Protein AF-A0A2D7WPZ6-F1 (afdb_monomer_lite)

Radius of gyration: 25.19 Å; chains: 1; bounding box: 56×56×55 Å

pLDDT: mean 73.12, std 18.98, range [41.88, 96.0]

Secondary structure (DSSP, 8-state):
-----------------S-------HHHHHHHHHHHHHHTT-S-----EEEEEEE--TTSPEEEEEEETTEEEEEEEE-TTS-EEEEE---

Foldseek 3Di:
DDDPPDPDDDDDDDDDDDDDPPPDDPVNVVVVVVVVVVVVVPDDDPWPWDKAFPDDDDQAWTWIFTDTNNHTQWIWTQHSVRDIDIDGDDD

Sequence (91 aa):
MDNYLTGRNKDSKTNLDGTISEFRSLTDMANNSAQLIQDQNKEANDVEVERETVYSEGDSPVVEVLSVDGCPQEIIIHMNDGRVLKIACNY

Structure (mmCIF, N/CA/C/O backbone):
data_AF-A0A2D7WPZ6-F1
#
_entry.id   AF-A0A2D7WPZ6-F1
#
loop_
_atom_site.group_PDB
_atom_site.id
_atom_site.type_symbol
_atom_site.label_atom_id
_atom_site.label_alt_id
_atom_site.label_comp_id
_atom_site.label_asym_id
_atom_site.label_entity_id
_atom_site.label_seq_id
_atom_site.pdbx_PDB_ins_code
_atom_site.Cartn_x
_atom_site.Cartn_y
_atom_site.Cartn_z
_atom_site.occupancy
_atom_site.B_iso_or_equiv
_atom_site.auth_seq_id
_atom_site.auth_comp_id
_atom_site.auth_asym_id
_atom_site.auth_atom_id
_atom_site.pdbx_PDB_model_num
ATOM 1 N N . MET A 1 1 ? -40.787 -16.797 39.198 1.00 57.09 1 MET A N 1
ATOM 2 C CA . MET A 1 1 ? -39.580 -16.930 38.358 1.00 57.09 1 MET A CA 1
ATOM 3 C C . MET A 1 1 ? -39.491 -18.390 37.988 1.00 57.09 1 MET A C 1
ATOM 5 O O . MET A 1 1 ? -39.113 -19.198 38.825 1.00 57.09 1 MET A O 1
ATOM 9 N N . ASP A 1 2 ? -39.970 -18.719 36.796 1.00 52.31 2 ASP A N 1
ATOM 10 C CA . ASP A 1 2 ? -40.046 -20.091 36.302 1.00 52.31 2 ASP A CA 1
ATOM 11 C C . ASP A 1 2 ? -38.686 -20.533 35.735 1.00 52.31 2 ASP A C 1
ATOM 13 O O . ASP A 1 2 ? -37.972 -19.750 35.107 1.00 52.31 2 ASP A O 1
ATOM 17 N N . ASN A 1 3 ? -38.292 -21.772 36.042 1.00 52.31 3 ASN A N 1
ATOM 18 C CA . ASN A 1 3 ? -36.961 -22.339 35.800 1.00 52.31 3 ASN A CA 1
ATOM 19 C C . ASN A 1 3 ? -36.656 -22.536 34.300 1.00 52.31 3 ASN A C 1
ATOM 21 O O . ASN A 1 3 ? -37.312 -23.332 33.637 1.00 52.31 3 ASN A O 1
ATOM 25 N N . TYR A 1 4 ? -35.581 -21.913 33.800 1.00 68.19 4 TYR A N 1
ATOM 26 C CA . TYR A 1 4 ? -35.085 -22.028 32.413 1.00 68.19 4 TYR A CA 1
ATOM 27 C C . TYR A 1 4 ? -34.115 -23.200 32.164 1.00 68.19 4 TYR A C 1
ATOM 29 O O . TYR A 1 4 ? -33.498 -23.282 31.103 1.00 68.19 4 TYR A O 1
ATOM 37 N N . LEU A 1 5 ? -33.927 -24.107 33.126 1.00 63.69 5 LEU A N 1
ATOM 38 C CA . LEU A 1 5 ? -32.835 -25.087 33.082 1.00 63.69 5 LEU A CA 1
ATOM 39 C C . LEU A 1 5 ? -33.306 -26.529 32.843 1.00 63.69 5 LEU A C 1
ATOM 41 O O . LEU A 1 5 ? -32.968 -27.438 33.597 1.00 63.69 5 LEU A O 1
ATOM 45 N N . THR A 1 6 ? -34.057 -26.766 31.769 1.00 60.44 6 THR A N 1
ATOM 46 C CA . THR A 1 6 ? -34.342 -28.131 31.289 1.00 60.44 6 THR A CA 1
ATOM 47 C C . THR A 1 6 ? -33.883 -28.278 29.845 1.00 60.44 6 THR A C 1
ATOM 49 O O . THR A 1 6 ? -34.660 -28.158 28.904 1.00 60.44 6 THR A O 1
ATOM 52 N N . GLY A 1 7 ? -32.585 -28.510 29.666 1.00 59.72 7 GLY A N 1
ATOM 53 C CA . GLY A 1 7 ? -31.982 -28.640 28.343 1.00 59.72 7 GLY A CA 1
ATOM 54 C C . GLY A 1 7 ? -30.708 -29.467 28.366 1.00 59.72 7 GLY A C 1
ATOM 55 O O . GLY A 1 7 ? -29.673 -29.019 27.885 1.00 59.72 7 GLY A O 1
ATOM 56 N N . ARG A 1 8 ? -30.745 -30.661 28.967 1.00 64.12 8 ARG A N 1
ATOM 57 C CA . ARG A 1 8 ? -29.660 -31.636 28.800 1.00 64.12 8 ARG A CA 1
ATOM 58 C C . ARG A 1 8 ? -30.182 -33.070 28.782 1.00 64.12 8 ARG A C 1
ATOM 60 O O . ARG A 1 8 ? -29.796 -33.883 29.612 1.00 64.12 8 ARG A O 1
ATOM 67 N N . ASN A 1 9 ? -31.013 -33.382 27.787 1.00 47.41 9 ASN A N 1
ATOM 68 C CA . ASN A 1 9 ? -31.153 -34.764 27.339 1.00 47.41 9 ASN A CA 1
ATOM 69 C C . ASN A 1 9 ? -30.055 -35.054 26.316 1.00 47.41 9 ASN A C 1
ATOM 71 O O . ASN A 1 9 ? -30.078 -34.630 25.165 1.00 47.41 9 ASN A O 1
ATOM 75 N N . LYS A 1 10 ? -29.041 -35.729 26.838 1.00 60.94 10 LYS A N 1
ATOM 76 C CA . LYS A 1 10 ? -28.040 -36.515 26.135 1.00 60.94 10 LYS A CA 1
ATOM 77 C C . LYS A 1 10 ? -28.761 -37.750 25.609 1.00 60.94 10 LYS A C 1
ATOM 79 O O . LYS A 1 10 ? -29.248 -38.462 26.466 1.00 60.94 10 LYS A O 1
ATOM 84 N N . ASP A 1 11 ? -28.801 -37.983 24.293 1.00 47.06 11 ASP A N 1
ATOM 85 C CA . ASP A 1 11 ? -28.846 -39.334 23.710 1.00 47.06 11 ASP A CA 1
ATOM 86 C C . ASP A 1 11 ? -28.519 -39.363 22.198 1.00 47.06 11 ASP A C 1
ATOM 88 O O . ASP A 1 11 ? -29.203 -38.794 21.355 1.00 47.06 11 ASP A O 1
ATOM 92 N N . SER A 1 12 ? -27.437 -40.095 21.914 1.00 46.94 12 SER A N 1
ATOM 93 C CA . SER A 1 12 ? -27.181 -41.001 20.780 1.00 46.94 12 SER A CA 1
ATOM 94 C C . SER A 1 12 ? -27.258 -40.552 19.306 1.00 46.94 12 SER A C 1
ATOM 96 O O . SER A 1 12 ? -28.320 -40.483 18.703 1.00 46.94 12 SER A O 1
ATOM 98 N N . LYS A 1 13 ? -26.057 -40.571 18.702 1.00 50.06 13 LYS A N 1
ATOM 99 C CA . LYS A 1 13 ? -25.698 -41.166 17.396 1.00 50.06 13 LYS A CA 1
ATOM 100 C C . LYS A 1 13 ? -26.400 -40.632 16.140 1.00 50.06 13 LYS A C 1
ATOM 102 O O . LYS A 1 13 ? -27.392 -41.188 15.682 1.00 50.06 13 LYS A O 1
ATOM 107 N N . THR A 1 14 ? -25.698 -39.747 15.442 1.00 44.34 14 THR A N 1
ATOM 108 C CA . THR A 1 14 ? -25.723 -39.672 13.977 1.00 44.34 14 THR A CA 1
ATOM 109 C C . THR A 1 14 ? -24.323 -39.986 13.447 1.00 44.34 14 THR A C 1
ATOM 111 O O . THR A 1 14 ? -23.372 -39.242 13.666 1.00 44.34 14 THR A O 1
ATOM 114 N N . ASN A 1 15 ? -24.183 -41.143 12.792 1.00 50.66 15 ASN A N 1
ATOM 115 C CA . ASN A 1 15 ? -23.109 -41.355 11.823 1.00 50.66 15 ASN A CA 1
ATOM 116 C C . ASN A 1 15 ? -23.389 -40.390 10.667 1.00 50.66 15 ASN A C 1
ATOM 118 O O . ASN A 1 15 ? -24.401 -40.555 9.988 1.00 50.66 15 ASN A O 1
ATOM 122 N N . LEU A 1 16 ? -22.529 -39.392 10.478 1.00 45.53 16 LEU A N 1
ATOM 123 C CA . LEU A 1 16 ? -22.520 -38.568 9.278 1.00 45.53 16 LEU A CA 1
ATOM 124 C C . LEU A 1 16 ? -21.147 -38.729 8.627 1.00 45.53 16 LEU A C 1
ATOM 126 O O . LEU A 1 16 ? -20.160 -38.125 9.037 1.00 45.53 16 LEU A O 1
ATOM 130 N N . ASP A 1 17 ? -21.116 -39.647 7.670 1.00 50.03 17 ASP A N 1
ATOM 131 C CA . ASP A 1 17 ? -20.123 -39.700 6.609 1.00 50.03 17 ASP A CA 1
ATOM 132 C C . ASP A 1 17 ? -20.193 -38.395 5.797 1.00 50.03 17 ASP A C 1
ATOM 134 O O . ASP A 1 17 ? -21.287 -37.886 5.536 1.00 50.03 17 ASP A O 1
ATOM 138 N N . GLY A 1 18 ? -19.033 -37.846 5.432 1.00 53.22 18 GLY A N 1
ATOM 139 C CA . GLY A 1 18 ? -18.925 -36.620 4.636 1.00 53.22 18 GLY A CA 1
ATOM 140 C C . GLY A 1 18 ? -18.125 -35.504 5.306 1.00 53.22 18 GLY A C 1
ATOM 141 O O . GLY A 1 18 ? -18.685 -34.615 5.938 1.00 53.22 18 GLY A O 1
ATOM 142 N N . THR A 1 19 ? -16.808 -35.552 5.095 1.00 55.50 19 THR A N 1
ATOM 143 C CA . THR A 1 19 ? -15.846 -34.444 5.220 1.00 55.50 19 THR A CA 1
ATOM 144 C C . THR A 1 19 ? -15.890 -33.692 6.552 1.00 55.50 19 THR A C 1
ATOM 146 O O . THR A 1 19 ? -16.526 -32.650 6.696 1.00 55.50 19 THR A O 1
ATOM 149 N N . ILE A 1 20 ? -15.120 -34.192 7.521 1.00 56.69 20 ILE A N 1
ATOM 150 C CA . ILE A 1 20 ? -14.657 -33.414 8.676 1.00 56.69 20 ILE A CA 1
ATOM 151 C C . ILE A 1 20 ? -14.001 -32.122 8.174 1.00 56.69 20 ILE A C 1
ATOM 153 O O . ILE A 1 20 ? -12.831 -32.095 7.805 1.00 56.69 20 ILE A O 1
ATOM 157 N N . SER A 1 21 ? -14.776 -31.040 8.145 1.00 59.22 21 SER A N 1
ATOM 158 C CA . SER A 1 21 ? -14.243 -29.687 8.157 1.00 59.22 21 SER A CA 1
ATOM 159 C C . SER A 1 21 ? -13.510 -29.545 9.483 1.00 59.22 21 SER A C 1
ATOM 161 O O . SER A 1 21 ? -14.131 -29.312 10.520 1.00 59.22 21 SER A O 1
ATOM 163 N N . GLU A 1 22 ? -12.201 -29.778 9.465 1.00 72.00 22 GLU A N 1
ATOM 164 C CA . GLU A 1 22 ? -11.334 -29.575 10.616 1.00 72.00 22 GLU A CA 1
ATOM 165 C C . GLU A 1 22 ? -11.533 -28.139 11.108 1.00 72.00 22 GLU A C 1
ATOM 167 O O . GLU A 1 22 ? -11.250 -27.173 10.397 1.00 72.00 22 GLU A O 1
ATOM 172 N N . PHE A 1 23 ? -12.080 -27.992 12.315 1.00 72.12 23 PHE A N 1
ATOM 173 C CA . PHE A 1 23 ? -12.166 -26.702 12.983 1.00 72.12 23 PHE A CA 1
ATOM 174 C C . PHE A 1 23 ? -10.738 -26.214 13.230 1.00 72.12 23 PHE A C 1
ATOM 176 O O . PHE A 1 23 ? -10.068 -26.669 14.154 1.00 72.12 23 PHE A O 1
ATOM 183 N N . ARG A 1 24 ? -10.254 -25.314 12.373 1.00 71.94 24 ARG A N 1
ATOM 184 C CA . ARG A 1 24 ? -8.952 -24.671 12.547 1.00 71.94 24 ARG A CA 1
ATOM 185 C C . ARG A 1 24 ? -9.067 -23.606 13.629 1.00 71.94 24 ARG A C 1
ATOM 187 O O . ARG A 1 24 ? -10.007 -22.810 13.621 1.00 71.94 24 ARG A O 1
ATOM 194 N N . SER A 1 25 ? -8.120 -23.596 14.564 1.00 70.25 25 SER A N 1
ATOM 195 C CA . SER A 1 25 ? -8.041 -22.541 15.571 1.00 70.25 25 SER A CA 1
ATOM 196 C C . SER A 1 25 ? -7.793 -21.200 14.876 1.00 70.25 25 SER A C 1
ATOM 198 O O . SER A 1 25 ? -7.031 -21.131 13.910 1.00 70.25 25 SER A O 1
ATOM 200 N N . LEU A 1 26 ? -8.395 -20.112 15.369 1.00 70.56 26 LEU A N 1
ATOM 201 C CA . LEU A 1 26 ? -8.153 -18.762 14.832 1.00 70.56 26 LEU A CA 1
ATOM 202 C C . LEU A 1 26 ? -6.656 -18.407 14.838 1.00 70.56 26 LEU A C 1
ATOM 204 O O . LEU A 1 26 ? -6.181 -17.707 13.947 1.00 70.56 26 LEU A O 1
ATOM 208 N N . THR A 1 27 ? -5.901 -18.953 15.794 1.00 69.69 27 THR A N 1
ATOM 209 C CA . THR A 1 27 ? -4.441 -18.824 15.868 1.00 69.69 27 THR A CA 1
ATOM 210 C C . THR A 1 27 ? -3.734 -19.509 14.693 1.00 69.69 27 THR A C 1
ATOM 212 O O . THR A 1 27 ? -2.805 -18.940 14.125 1.00 69.69 27 THR A O 1
ATOM 215 N N . ASP A 1 28 ? -4.198 -20.686 14.267 1.00 68.19 28 ASP A N 1
ATOM 216 C CA . ASP A 1 28 ? -3.634 -21.396 13.112 1.00 68.19 28 ASP A CA 1
ATOM 217 C C . ASP A 1 28 ? -3.949 -20.666 11.804 1.00 68.19 28 ASP A C 1
ATOM 219 O O . ASP A 1 28 ? -3.131 -20.640 10.885 1.00 68.19 28 ASP A O 1
ATOM 223 N N . MET A 1 29 ? -5.119 -20.032 11.716 1.00 64.81 29 MET A N 1
ATOM 224 C CA . MET A 1 29 ? -5.504 -19.237 10.550 1.00 64.81 29 MET A CA 1
ATOM 225 C C . MET A 1 29 ? -4.664 -17.956 10.433 1.00 64.81 29 MET A C 1
ATOM 227 O O . MET A 1 29 ? -4.220 -17.614 9.338 1.00 64.81 29 MET A O 1
ATOM 231 N N . ALA A 1 30 ? -4.367 -17.303 11.562 1.00 65.25 30 ALA A N 1
ATOM 232 C CA . ALA A 1 30 ? -3.452 -16.165 11.611 1.00 65.25 30 ALA A CA 1
ATOM 233 C C . ALA A 1 30 ? -2.026 -16.557 11.174 1.00 65.25 30 ALA A C 1
ATOM 235 O O . ALA A 1 30 ? -1.418 -15.864 10.359 1.00 65.25 30 ALA A O 1
ATOM 236 N N . ASN A 1 31 ? -1.524 -17.714 11.616 1.00 62.34 31 ASN A N 1
ATOM 237 C CA . ASN A 1 31 ? -0.196 -18.201 11.225 1.00 62.34 31 ASN A CA 1
ATOM 238 C C . ASN A 1 31 ? -0.107 -18.577 9.734 1.00 62.34 31 ASN A C 1
ATOM 240 O O . ASN A 1 31 ? 0.885 -18.259 9.083 1.00 62.34 31 ASN A O 1
ATOM 244 N N . ASN A 1 32 ? -1.154 -19.182 9.161 1.00 57.38 32 ASN A N 1
ATOM 245 C CA . ASN A 1 32 ? -1.198 -19.468 7.720 1.00 57.38 32 ASN A CA 1
ATOM 246 C C . ASN A 1 32 ? -1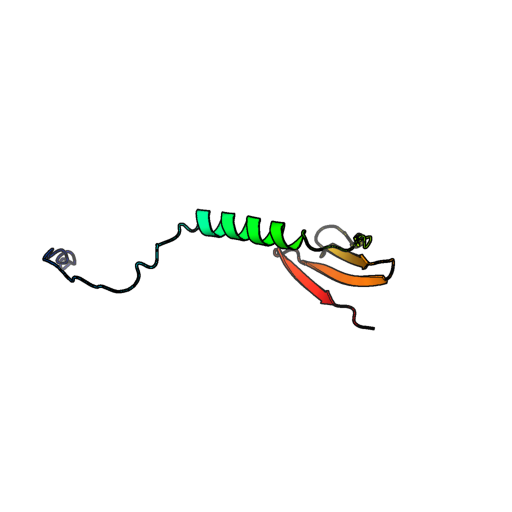.295 -18.183 6.877 1.00 57.38 32 ASN A C 1
ATOM 248 O O . ASN A 1 32 ? -0.710 -18.112 5.798 1.00 57.38 32 ASN A O 1
ATOM 252 N N . SER A 1 33 ? -1.981 -17.143 7.367 1.00 56.62 33 SER A N 1
ATOM 253 C CA . SER A 1 33 ? -1.996 -15.838 6.690 1.00 56.62 33 SER A CA 1
ATOM 254 C C . SER A 1 33 ? -0.620 -15.159 6.687 1.00 56.62 33 SER A C 1
ATOM 256 O O . SER A 1 33 ? -0.269 -14.512 5.705 1.00 56.62 33 SER A O 1
ATOM 258 N N . ALA A 1 34 ? 0.204 -15.378 7.720 1.00 55.06 34 ALA A N 1
ATOM 259 C CA . ALA A 1 34 ? 1.585 -14.897 7.744 1.00 55.06 34 ALA A CA 1
ATOM 260 C C . ALA A 1 34 ? 2.481 -15.631 6.727 1.00 55.06 34 ALA A C 1
ATOM 262 O O . ALA A 1 34 ? 3.336 -14.999 6.110 1.00 55.06 34 ALA A O 1
ATOM 263 N N . GLN A 1 35 ? 2.251 -16.929 6.488 1.00 51.06 35 GLN A N 1
ATOM 264 C CA . GLN A 1 35 ? 2.953 -17.682 5.437 1.00 51.06 35 GLN A CA 1
ATOM 265 C C . GLN A 1 35 ? 2.519 -17.276 4.021 1.00 51.06 35 GLN A C 1
ATOM 267 O O . GLN A 1 35 ? 3.371 -17.145 3.150 1.00 51.06 35 GLN A O 1
ATOM 272 N N . LEU A 1 36 ? 1.236 -16.966 3.794 1.00 46.06 36 LEU A N 1
ATOM 273 C CA . LEU A 1 36 ? 0.762 -16.450 2.499 1.00 46.06 36 LEU A CA 1
ATOM 274 C C . LEU A 1 36 ? 1.336 -15.066 2.150 1.00 46.06 36 LEU A C 1
ATOM 276 O O . LEU A 1 36 ? 1.527 -14.769 0.975 1.00 46.06 36 LEU A O 1
ATOM 280 N N . ILE A 1 37 ? 1.653 -14.234 3.149 1.00 50.31 37 ILE A N 1
ATOM 281 C CA . ILE A 1 37 ? 2.373 -12.966 2.930 1.00 50.31 37 ILE A CA 1
ATOM 282 C C . ILE A 1 37 ? 3.854 -13.227 2.598 1.00 50.31 37 ILE A C 1
ATOM 284 O O . ILE A 1 37 ? 4.466 -12.461 1.856 1.00 50.31 37 ILE A O 1
ATOM 288 N N . GLN A 1 38 ? 4.434 -14.321 3.103 1.00 46.75 38 GLN A N 1
ATOM 289 C CA . GLN A 1 38 ? 5.827 -14.691 2.836 1.00 46.75 38 GLN A CA 1
ATOM 290 C C . GLN A 1 38 ? 6.027 -15.347 1.460 1.00 46.75 38 GLN A C 1
ATOM 292 O O . GLN A 1 38 ? 7.046 -15.093 0.820 1.00 46.75 38 GLN A O 1
ATOM 297 N N . ASP A 1 39 ? 5.057 -16.122 0.967 1.00 41.88 39 ASP A N 1
ATOM 298 C CA . ASP A 1 39 ? 5.137 -16.767 -0.353 1.00 41.88 39 ASP A CA 1
ATOM 299 C C . ASP A 1 39 ? 4.815 -15.827 -1.534 1.00 41.88 39 ASP A C 1
ATOM 301 O O . ASP A 1 39 ? 5.166 -16.144 -2.668 1.00 41.88 39 ASP A O 1
ATOM 305 N N . GLN A 1 40 ? 4.259 -14.626 -1.304 1.00 45.03 40 GLN A N 1
ATOM 306 C CA . GLN A 1 40 ? 4.207 -13.576 -2.343 1.00 45.03 40 GLN A CA 1
ATOM 307 C C . GLN A 1 40 ? 5.567 -12.906 -2.607 1.00 45.03 40 GLN A C 1
ATOM 309 O O . GLN A 1 40 ? 5.690 -12.119 -3.53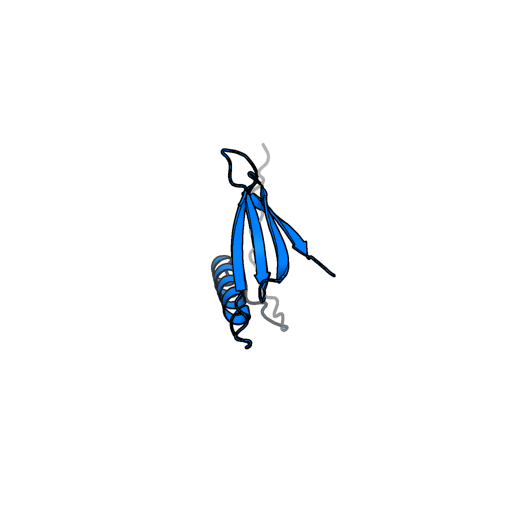8 1.00 45.03 40 GLN A O 1
ATOM 314 N N . ASN A 1 41 ? 6.601 -13.226 -1.824 1.00 47.56 41 ASN A N 1
ATOM 315 C CA . ASN A 1 41 ? 7.951 -12.679 -1.989 1.00 47.56 41 ASN A CA 1
ATOM 316 C C . ASN A 1 41 ? 8.893 -13.615 -2.767 1.00 47.56 41 ASN A C 1
ATOM 318 O O . ASN A 1 41 ? 10.114 -13.461 -2.717 1.00 47.56 41 ASN A O 1
ATOM 322 N N . LYS A 1 42 ? 8.349 -14.638 -3.440 1.00 48.62 42 LYS A N 1
ATOM 323 C CA . LYS A 1 42 ? 9.152 -15.690 -4.070 1.00 48.62 42 LYS A CA 1
ATOM 324 C C . LYS A 1 42 ? 8.759 -15.988 -5.514 1.00 48.62 42 LYS A C 1
ATOM 326 O O . LYS A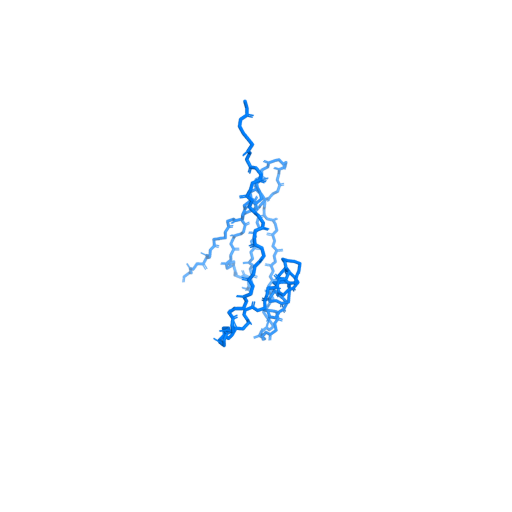 1 42 ? 8.766 -17.143 -5.917 1.00 48.62 42 LYS A O 1
ATOM 331 N N . GLU A 1 43 ? 8.515 -14.954 -6.311 1.00 44.50 43 GLU A N 1
ATOM 332 C CA . GLU A 1 43 ? 8.738 -15.031 -7.756 1.00 44.50 43 GLU A CA 1
ATOM 333 C C . GLU A 1 43 ? 9.498 -13.795 -8.236 1.00 44.50 43 GLU A C 1
ATOM 335 O O . GLU A 1 43 ? 9.268 -12.669 -7.808 1.00 44.50 43 GLU A O 1
ATOM 340 N N . ALA A 1 44 ? 10.492 -14.076 -9.067 1.00 50.56 44 ALA A N 1
ATOM 341 C CA . ALA A 1 44 ? 11.558 -13.196 -9.480 1.00 50.56 44 ALA A CA 1
ATOM 342 C C . ALA A 1 44 ? 11.070 -11.984 -10.278 1.00 50.56 44 ALA A C 1
ATOM 344 O O . ALA A 1 44 ? 10.397 -12.132 -11.292 1.00 50.56 44 ALA A O 1
ATOM 345 N N . ASN A 1 45 ? 11.552 -10.809 -9.895 1.00 45.47 45 ASN A N 1
ATOM 346 C CA . ASN A 1 45 ? 12.449 -10.022 -10.732 1.00 45.47 45 ASN A CA 1
ATOM 347 C C . ASN A 1 45 ? 13.298 -9.154 -9.795 1.00 45.47 45 ASN A C 1
ATOM 349 O O . ASN A 1 45 ? 12.820 -8.724 -8.749 1.00 45.47 45 ASN A O 1
ATOM 353 N N . ASP A 1 46 ? 14.558 -8.943 -10.159 1.00 55.78 46 ASP A N 1
ATOM 354 C CA . ASP A 1 46 ? 15.491 -8.004 -9.526 1.00 55.78 46 ASP A CA 1
ATOM 355 C C . ASP A 1 46 ? 15.046 -6.564 -9.834 1.00 55.78 46 ASP A C 1
ATOM 357 O O . ASP A 1 46 ? 15.746 -5.808 -10.498 1.00 55.78 46 ASP A O 1
ATOM 361 N N . VAL A 1 47 ? 13.797 -6.240 -9.492 1.00 61.69 47 VAL A N 1
ATOM 362 C CA . VAL A 1 47 ? 13.234 -4.908 -9.670 1.00 61.69 47 VAL A CA 1
ATOM 363 C C . VAL A 1 47 ? 13.417 -4.188 -8.357 1.00 61.69 47 VAL A C 1
ATOM 365 O O . VAL A 1 47 ? 12.940 -4.647 -7.315 1.00 61.69 47 VAL A O 1
ATOM 368 N N . GLU A 1 48 ? 14.149 -3.085 -8.403 1.00 74.50 48 GLU A N 1
ATOM 369 C CA . GLU A 1 48 ? 14.387 -2.255 -7.237 1.00 74.50 48 GLU A CA 1
ATOM 370 C C . GLU A 1 48 ? 13.053 -1.615 -6.838 1.00 74.50 48 GLU A C 1
ATOM 372 O O . GLU A 1 48 ? 12.553 -0.690 -7.482 1.00 74.50 48 GLU A O 1
ATOM 377 N N . VAL A 1 49 ? 12.419 -2.198 -5.818 1.00 82.75 49 VAL A N 1
ATOM 378 C CA . VAL A 1 49 ? 11.212 -1.647 -5.209 1.00 82.75 49 VAL A CA 1
ATOM 379 C C . VAL A 1 49 ? 11.652 -0.642 -4.157 1.00 82.75 49 VAL A C 1
ATOM 381 O O . VAL A 1 49 ? 12.092 -1.010 -3.066 1.00 82.75 49 VAL A O 1
ATOM 384 N N . GLU A 1 50 ? 11.521 0.634 -4.485 1.00 87.88 50 GLU A N 1
ATOM 385 C CA . GLU A 1 50 ? 11.829 1.739 -3.589 1.00 87.88 50 GLU A CA 1
ATOM 386 C C . GLU A 1 50 ? 10.558 2.181 -2.860 1.00 87.88 50 GLU A C 1
ATOM 388 O O . GLU A 1 50 ? 9.509 2.394 -3.469 1.00 87.88 50 GLU A O 1
ATOM 393 N N . ARG A 1 51 ? 10.642 2.331 -1.535 1.00 91.44 51 ARG A N 1
ATOM 394 C CA . ARG A 1 51 ? 9.541 2.834 -0.705 1.00 91.44 51 ARG A CA 1
ATOM 395 C C . ARG A 1 51 ? 9.981 4.107 -0.001 1.00 91.44 51 ARG A C 1
ATOM 397 O O . ARG A 1 51 ? 10.921 4.077 0.790 1.00 91.44 51 ARG A O 1
ATOM 404 N N . GLU A 1 52 ? 9.274 5.199 -0.255 1.00 92.62 52 GLU A N 1
ATOM 405 C CA . GLU A 1 52 ? 9.593 6.520 0.287 1.00 92.62 52 GLU A CA 1
ATOM 406 C C . GLU A 1 52 ? 8.389 7.112 1.027 1.00 92.62 52 GLU A C 1
ATOM 408 O O . GLU A 1 52 ? 7.288 7.192 0.484 1.00 92.62 52 GLU A O 1
ATOM 413 N N . THR A 1 53 ? 8.586 7.559 2.271 1.00 92.75 53 THR A N 1
ATOM 414 C CA . THR A 1 53 ? 7.571 8.320 3.012 1.00 92.75 53 THR A CA 1
ATOM 415 C C . THR A 1 53 ? 7.633 9.787 2.596 1.00 92.75 53 THR A C 1
ATOM 417 O O . THR A 1 53 ? 8.565 10.499 2.960 1.00 92.75 53 THR A O 1
ATOM 420 N N . VAL A 1 54 ? 6.619 10.250 1.867 1.00 94.06 54 VAL A N 1
ATOM 421 C CA . VAL A 1 54 ? 6.551 11.623 1.337 1.00 94.06 54 VAL A CA 1
ATOM 422 C C . VAL A 1 54 ? 5.826 12.592 2.269 1.00 94.06 54 VAL A C 1
ATOM 424 O O . VAL A 1 54 ? 6.017 13.803 2.170 1.00 94.06 54 VAL A O 1
ATOM 427 N N . TYR A 1 55 ? 4.997 12.084 3.186 1.00 93.06 55 TYR A N 1
ATOM 428 C CA . TYR A 1 55 ? 4.312 12.918 4.171 1.00 93.06 55 TYR A CA 1
ATOM 429 C C . TYR A 1 55 ? 4.116 12.185 5.496 1.00 93.06 55 TYR A C 1
ATOM 431 O O . TYR A 1 55 ? 3.656 11.045 5.535 1.00 93.06 55 TYR A O 1
ATOM 439 N N . SER A 1 56 ? 4.478 12.858 6.585 1.00 89.69 56 SER A N 1
ATOM 440 C CA . SER A 1 56 ? 4.396 12.355 7.954 1.00 89.69 56 SER A CA 1
ATOM 441 C C . SER A 1 56 ? 4.409 13.555 8.899 1.00 89.69 56 SER A C 1
ATOM 443 O O . SER A 1 56 ? 5.457 14.155 9.138 1.00 89.69 56 SER A O 1
ATOM 445 N N . GLU A 1 57 ? 3.237 13.956 9.396 1.00 90.75 57 GLU A N 1
ATOM 446 C CA . GLU A 1 57 ? 3.124 15.096 10.307 1.00 90.75 57 GLU A CA 1
ATOM 447 C C . GLU A 1 57 ? 2.090 14.844 11.408 1.00 90.75 57 GLU A C 1
ATOM 449 O O . GLU A 1 57 ? 0.886 14.802 11.156 1.00 90.75 57 GLU A O 1
ATOM 454 N N . GLY A 1 58 ? 2.565 14.741 12.653 1.00 86.38 58 GLY A N 1
ATOM 455 C CA . GLY A 1 58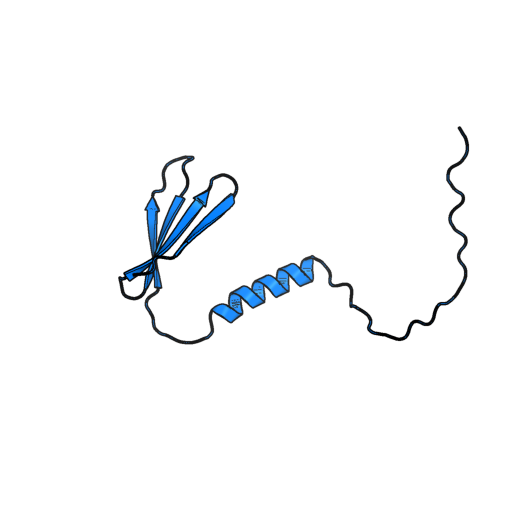 ? 1.722 14.703 13.850 1.00 86.38 58 GLY A CA 1
ATOM 456 C C . GLY A 1 58 ? 0.644 13.617 13.807 1.00 86.38 58 GLY A C 1
ATOM 457 O O . GLY A 1 58 ? 0.953 12.440 13.662 1.00 86.38 58 GLY A O 1
ATOM 458 N N . ASP A 1 59 ? -0.6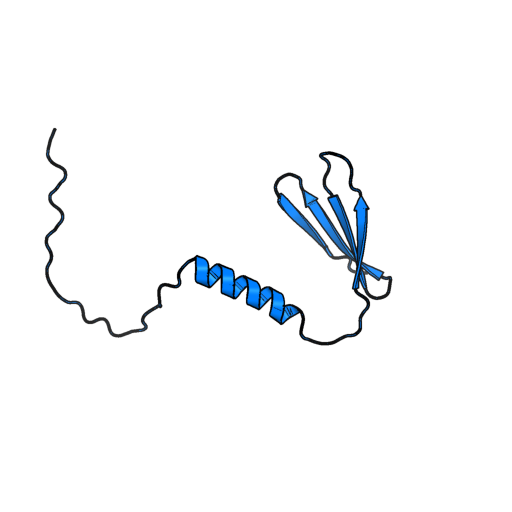13 14.042 13.954 1.00 86.81 59 ASP A N 1
ATOM 459 C CA . ASP A 1 59 ? -1.814 13.200 13.862 1.00 86.81 59 ASP A CA 1
ATOM 460 C C . ASP A 1 59 ? -2.447 13.281 12.459 1.00 86.81 59 ASP A C 1
ATOM 462 O O . ASP A 1 59 ? -3.664 13.230 12.307 1.00 86.81 59 ASP A O 1
ATOM 466 N N . SER A 1 60 ? -1.643 13.421 11.406 1.00 89.25 60 SER A N 1
ATOM 467 C CA . SER A 1 60 ? -2.117 13.380 10.016 1.00 89.25 60 SER A CA 1
ATOM 468 C C . SER A 1 60 ? -1.846 12.013 9.378 1.00 89.25 60 SER A C 1
ATOM 470 O O . SER A 1 60 ? -0.933 11.308 9.815 1.00 89.25 60 SER A O 1
ATOM 472 N N . PRO A 1 61 ? -2.584 11.638 8.317 1.00 92.44 61 PRO A N 1
ATOM 473 C CA . PRO A 1 61 ? -2.317 10.408 7.587 1.00 92.44 61 PRO A CA 1
ATOM 474 C C . PRO A 1 61 ? -0.883 10.364 7.051 1.00 92.44 61 PRO A C 1
ATOM 476 O O . PRO A 1 61 ? -0.404 11.345 6.482 1.00 92.44 61 PRO A O 1
ATOM 479 N N . VAL A 1 62 ? -0.211 9.223 7.200 1.00 95.44 62 VAL A N 1
ATOM 480 C CA . VAL A 1 62 ? 1.142 9.015 6.662 1.00 95.44 62 VAL A CA 1
ATOM 481 C C . VAL A 1 62 ? 1.024 8.591 5.205 1.00 95.44 62 VAL A C 1
ATOM 483 O O . VAL A 1 62 ? 0.265 7.676 4.888 1.00 95.44 62 VAL A O 1
ATOM 486 N N . VAL A 1 63 ? 1.763 9.250 4.317 1.00 95.38 63 VAL A N 1
ATOM 487 C CA . VAL A 1 63 ? 1.747 8.961 2.881 1.00 95.38 63 VAL A CA 1
ATOM 488 C C . VAL A 1 63 ? 3.093 8.411 2.457 1.00 95.38 63 VAL A C 1
ATOM 490 O O . VAL A 1 63 ? 4.140 9.006 2.715 1.00 95.38 63 VAL A O 1
ATOM 493 N N . GLU A 1 64 ? 3.043 7.291 1.756 1.00 94.94 64 GLU A N 1
ATOM 494 C CA . GLU A 1 64 ? 4.190 6.616 1.183 1.00 94.94 64 GLU A CA 1
ATOM 495 C C . GLU A 1 64 ? 3.979 6.398 -0.311 1.00 94.94 64 GLU A C 1
ATOM 497 O O . GLU A 1 64 ? 2.853 6.231 -0.785 1.00 94.94 64 GLU A O 1
ATOM 502 N N . VAL A 1 65 ? 5.076 6.390 -1.050 1.00 95.75 65 VAL A N 1
ATOM 503 C CA . VAL A 1 65 ? 5.105 6.097 -2.477 1.00 95.75 65 VAL A CA 1
ATOM 504 C C . VAL A 1 65 ? 5.955 4.859 -2.678 1.00 95.75 65 VAL A C 1
ATOM 506 O O . VAL A 1 65 ? 7.041 4.731 -2.112 1.00 95.75 65 VAL A O 1
ATOM 509 N N . LEU A 1 66 ? 5.418 3.933 -3.459 1.00 93.38 66 LEU A N 1
ATOM 510 C CA . LEU A 1 66 ? 6.071 2.707 -3.857 1.00 93.38 66 LEU A CA 1
ATOM 511 C C . LEU A 1 66 ? 6.419 2.834 -5.336 1.00 93.38 66 LEU A C 1
ATOM 513 O O . LEU A 1 66 ? 5.540 2.902 -6.204 1.00 93.38 66 LEU A O 1
ATOM 517 N N . SER A 1 67 ? 7.716 2.915 -5.589 1.00 91.94 67 SER A N 1
ATOM 518 C CA . SER A 1 67 ? 8.308 3.081 -6.905 1.00 91.94 67 SER A CA 1
ATOM 519 C C . SER A 1 67 ? 8.998 1.796 -7.326 1.00 91.94 67 SER A C 1
ATOM 521 O O . SER A 1 67 ? 9.518 1.042 -6.508 1.00 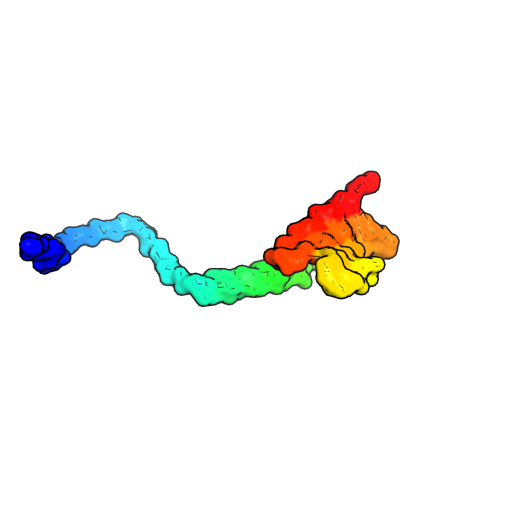91.94 67 SER A O 1
ATOM 523 N N . VAL A 1 68 ? 8.979 1.545 -8.625 1.00 91.81 68 VAL A N 1
ATOM 524 C CA . VAL A 1 68 ? 9.594 0.382 -9.254 1.00 91.81 68 VAL A CA 1
ATOM 525 C C . VAL A 1 68 ? 10.374 0.913 -10.448 1.00 91.81 68 VAL A C 1
ATOM 527 O O . VAL A 1 68 ? 9.784 1.578 -11.301 1.00 91.81 68 VAL A O 1
ATOM 530 N N . ASP A 1 69 ? 11.690 0.696 -10.474 1.00 88.12 69 ASP A N 1
ATOM 531 C CA . ASP A 1 69 ? 12.599 1.269 -11.483 1.00 88.12 69 ASP A CA 1
ATOM 532 C C . ASP A 1 69 ? 12.472 2.806 -11.606 1.00 88.12 69 ASP A C 1
ATOM 534 O O . ASP A 1 69 ? 12.428 3.374 -12.701 1.00 88.12 69 ASP A O 1
ATOM 538 N N . GLY A 1 70 ? 12.327 3.499 -10.469 1.00 85.38 70 GLY A N 1
ATOM 539 C CA . GLY A 1 70 ? 12.144 4.956 -10.413 1.00 85.38 70 GLY A CA 1
ATOM 540 C C . GLY A 1 70 ? 10.775 5.460 -10.895 1.00 85.38 70 GLY A C 1
ATOM 541 O O . GLY A 1 70 ? 10.549 6.671 -10.944 1.00 85.38 70 GLY A O 1
ATOM 542 N N . CYS A 1 71 ? 9.848 4.562 -11.242 1.00 88.75 71 CYS A N 1
ATOM 543 C CA . CYS A 1 71 ? 8.490 4.908 -11.651 1.00 88.75 71 CYS A CA 1
ATOM 544 C C . CYS A 1 71 ? 7.507 4.661 -10.494 1.00 88.75 71 CYS A C 1
ATOM 546 O O . CYS A 1 71 ? 7.403 3.521 -10.032 1.00 88.75 71 CYS A O 1
ATOM 548 N N . PRO A 1 72 ? 6.755 5.675 -10.028 1.00 91.94 72 PRO A N 1
ATOM 549 C CA . PRO A 1 72 ? 5.795 5.497 -8.943 1.00 91.94 72 PRO A CA 1
ATOM 550 C C . PRO A 1 72 ? 4.630 4.618 -9.413 1.00 91.94 72 PRO A C 1
ATOM 552 O O . PRO A 1 72 ? 3.896 4.989 -10.326 1.00 91.94 72 PRO A O 1
ATOM 555 N N . GLN A 1 73 ? 4.456 3.449 -8.798 1.00 93.94 73 GLN A N 1
ATOM 556 C CA . GLN A 1 73 ? 3.392 2.502 -9.148 1.00 93.94 73 GLN A CA 1
ATOM 557 C C . GLN A 1 73 ? 2.226 2.532 -8.161 1.00 93.94 73 GLN A C 1
ATOM 559 O O . GLN A 1 73 ? 1.079 2.313 -8.554 1.00 93.94 73 GLN A O 1
ATOM 564 N N . GLU A 1 74 ? 2.490 2.798 -6.883 1.00 94.75 74 GLU A N 1
ATOM 565 C CA . GLU A 1 74 ? 1.453 2.821 -5.854 1.00 94.75 74 GLU A CA 1
ATOM 566 C C . GLU A 1 74 ? 1.684 3.967 -4.866 1.00 94.75 74 GLU A C 1
ATOM 568 O O . GLU A 1 74 ? 2.801 4.206 -4.416 1.00 94.75 74 GLU A O 1
ATOM 573 N N . ILE A 1 75 ? 0.608 4.663 -4.497 1.00 95.19 75 ILE A N 1
ATOM 574 C CA . ILE A 1 75 ? 0.591 5.593 -3.364 1.00 95.19 75 ILE A CA 1
ATOM 575 C C . ILE A 1 75 ? -0.181 4.925 -2.228 1.00 95.19 75 ILE A C 1
ATOM 577 O O . ILE A 1 75 ? -1.330 4.509 -2.402 1.00 95.19 75 ILE A O 1
ATOM 581 N N . ILE A 1 76 ? 0.447 4.831 -1.061 1.00 95.94 76 ILE A N 1
ATOM 582 C CA . ILE A 1 76 ? -0.093 4.193 0.136 1.00 95.94 76 ILE A CA 1
ATOM 583 C C . ILE A 1 76 ? -0.355 5.278 1.180 1.00 95.94 76 ILE A C 1
ATOM 585 O O . ILE A 1 76 ? 0.550 6.002 1.580 1.00 95.94 76 ILE A O 1
ATOM 589 N N . ILE A 1 77 ? -1.602 5.391 1.634 1.00 96.00 77 ILE A N 1
ATOM 590 C CA . ILE A 1 77 ? -2.013 6.354 2.659 1.00 96.00 77 ILE A CA 1
ATOM 591 C C . ILE A 1 77 ? -2.469 5.582 3.893 1.00 96.00 77 ILE A C 1
ATOM 593 O O . ILE A 1 77 ? -3.467 4.859 3.860 1.00 96.00 77 ILE A O 1
ATOM 597 N N . HIS A 1 78 ? -1.745 5.759 4.990 1.00 94.81 78 HIS A N 1
ATOM 598 C CA . HIS A 1 78 ? -2.066 5.224 6.303 1.00 94.81 78 HIS A CA 1
ATOM 599 C C . HIS A 1 78 ? -2.912 6.238 7.069 1.00 94.81 78 HIS A C 1
ATOM 601 O O . HIS A 1 78 ? -2.424 7.289 7.476 1.00 94.81 78 HIS A O 1
ATOM 607 N N . MET A 1 79 ? -4.185 5.916 7.269 1.00 93.69 79 MET A N 1
ATOM 608 C CA . MET A 1 79 ? -5.108 6.724 8.057 1.00 93.69 79 MET A CA 1
ATOM 609 C C . MET A 1 79 ? -4.906 6.452 9.552 1.00 93.69 79 MET A C 1
ATOM 611 O O . MET A 1 79 ? -4.563 5.345 9.967 1.00 93.69 79 MET A O 1
ATOM 615 N N . ASN A 1 80 ? -5.198 7.449 10.380 1.00 91.19 80 ASN A N 1
ATOM 616 C CA . ASN A 1 80 ? -5.022 7.397 11.836 1.00 91.19 80 ASN A CA 1
ATOM 617 C C . ASN A 1 80 ? -5.905 6.351 12.532 1.00 91.19 80 ASN A C 1
ATOM 619 O O . ASN A 1 80 ? -5.606 5.912 13.638 1.00 91.19 80 ASN A O 1
ATOM 623 N N . ASP A 1 81 ? -6.990 5.929 11.883 1.00 91.88 81 ASP A N 1
ATOM 624 C CA . ASP A 1 81 ? -7.886 4.875 12.364 1.00 91.88 81 ASP A CA 1
ATOM 625 C C . ASP A 1 81 ? -7.420 3.455 11.991 1.00 91.88 81 ASP A C 1
ATOM 627 O O . ASP A 1 81 ? -8.144 2.482 12.212 1.00 91.88 81 ASP A O 1
ATOM 631 N N . GLY A 1 82 ? -6.216 3.328 11.424 1.00 89.69 82 GLY A N 1
ATOM 632 C CA . GLY A 1 82 ? -5.619 2.063 11.006 1.00 89.69 82 GLY A CA 1
ATOM 633 C C . GLY A 1 82 ? -6.072 1.583 9.628 1.00 89.69 82 GLY A C 1
ATOM 634 O O . GLY A 1 82 ? -5.616 0.532 9.174 1.00 89.69 82 GLY A O 1
ATOM 635 N N . ARG A 1 83 ? -6.947 2.323 8.933 1.00 94.06 83 ARG A N 1
ATOM 636 C CA . ARG A 1 83 ? -7.276 2.024 7.535 1.00 94.06 83 ARG A CA 1
ATOM 637 C C . ARG A 1 83 ? -6.108 2.390 6.625 1.00 94.06 83 ARG A C 1
ATOM 639 O O . ARG A 1 83 ? -5.375 3.342 6.871 1.00 94.06 83 ARG A O 1
ATOM 646 N N . VAL A 1 84 ? -5.978 1.646 5.532 1.00 95.06 84 VAL A N 1
ATOM 647 C CA . VAL A 1 84 ? -4.968 1.894 4.501 1.00 95.06 84 VAL A CA 1
ATOM 648 C C . VAL A 1 84 ? -5.673 2.088 3.169 1.00 95.06 84 VAL A C 1
ATOM 650 O O . VAL A 1 84 ? -6.478 1.248 2.764 1.00 95.06 84 VAL A O 1
ATOM 653 N N . LEU A 1 85 ? -5.374 3.194 2.495 1.00 95.50 85 LEU A N 1
ATOM 654 C CA . LEU A 1 85 ? -5.808 3.454 1.130 1.00 95.50 85 LEU A CA 1
ATOM 655 C C . LEU A 1 85 ? -4.629 3.220 0.185 1.00 95.50 85 LEU A C 1
ATOM 657 O O . LEU A 1 85 ? -3.557 3.786 0.370 1.00 95.50 85 LEU A O 1
ATOM 661 N N . LYS A 1 86 ? -4.848 2.380 -0.823 1.00 94.88 86 LYS A N 1
ATOM 662 C CA . LYS A 1 86 ? -3.885 2.063 -1.877 1.00 94.88 86 LYS A CA 1
ATOM 663 C C . LYS A 1 86 ? -4.389 2.633 -3.191 1.00 94.88 86 LYS A C 1
ATOM 665 O O . LYS A 1 86 ? -5.510 2.326 -3.600 1.00 94.88 86 LYS A O 1
ATOM 670 N N . ILE A 1 87 ? -3.583 3.471 -3.827 1.00 95.00 87 ILE A N 1
ATOM 671 C CA . ILE A 1 87 ? -3.900 4.103 -5.106 1.00 95.00 87 ILE A CA 1
ATOM 672 C C . ILE A 1 87 ? -2.895 3.585 -6.127 1.00 95.00 87 ILE A C 1
ATOM 674 O O . ILE A 1 87 ? -1.715 3.912 -6.047 1.00 95.00 87 ILE A O 1
ATOM 678 N N . ALA A 1 88 ? -3.367 2.780 -7.077 1.00 93.44 88 ALA A N 1
ATOM 679 C CA . ALA A 1 88 ? -2.548 2.310 -8.186 1.00 93.44 88 ALA A CA 1
ATOM 680 C C . ALA A 1 88 ? -2.396 3.420 -9.235 1.00 93.44 88 ALA A C 1
ATOM 682 O O . ALA A 1 88 ? -3.390 3.980 -9.710 1.00 93.44 88 ALA A O 1
ATOM 683 N N . CYS A 1 89 ? -1.158 3.718 -9.609 1.00 90.56 89 CYS A N 1
ATOM 684 C CA . CYS A 1 89 ? -0.824 4.635 -10.687 1.00 90.56 89 CYS A CA 1
ATOM 685 C C . CYS A 1 89 ? -0.767 3.844 -11.996 1.00 90.56 89 CYS A C 1
ATOM 687 O O . CYS A 1 89 ? 0.105 2.999 -12.180 1.00 90.56 89 CYS A O 1
ATOM 689 N N . ASN A 1 90 ? -1.718 4.097 -12.897 1.00 87.06 90 ASN A N 1
ATOM 690 C CA . ASN A 1 90 ? -1.747 3.488 -14.225 1.00 87.06 90 ASN A CA 1
ATOM 691 C C . ASN A 1 90 ? -1.519 4.593 -15.263 1.00 87.06 90 ASN A C 1
ATOM 693 O O . ASN A 1 90 ? -2.258 5.582 -15.259 1.00 87.06 90 ASN A O 1
ATOM 697 N N . TYR A 1 91 ? -0.477 4.442 -16.080 1.00 77.12 91 TYR A N 1
ATOM 698 C CA . TYR A 1 91 ? 0.016 5.451 -17.024 1.00 77.12 91 TYR A CA 1
ATOM 699 C C . TYR A 1 91 ? -0.379 5.140 -18.467 1.00 77.12 91 TYR A C 1
ATOM 701 O O . TYR A 1 91 ? -0.392 3.944 -18.835 1.00 77.12 91 TYR A O 1
#